Protein AF-A0A151UDQ1-F1 (afdb_monomer_lite)

Structure (mmCIF, N/CA/C/O backbone):
data_AF-A0A151UDQ1-F1
#
_entry.id   AF-A0A151UDQ1-F1
#
loop_
_atom_site.group_PDB
_atom_site.id
_atom_site.type_symbol
_atom_site.label_atom_id
_atom_site.label_alt_id
_atom_site.label_comp_id
_atom_site.label_asym_id
_atom_site.label_entity_id
_atom_site.label_seq_id
_atom_site.pdbx_PDB_ins_code
_atom_site.Cartn_x
_atom_site.Cartn_y
_atom_site.Cartn_z
_atom_site.occupancy
_atom_site.B_iso_or_equiv
_atom_site.auth_seq_id
_atom_site.auth_comp_id
_atom_site.auth_asym_id
_atom_site.auth_atom_id
_atom_site.pdbx_PDB_model_num
ATOM 1 N N . VAL A 1 1 ? 22.572 -5.143 -25.363 1.00 74.38 1 VAL A N 1
ATOM 2 C CA . VAL A 1 1 ? 22.215 -6.427 -24.697 1.00 74.38 1 VAL A CA 1
ATOM 3 C C . VAL A 1 1 ? 22.113 -6.304 -23.171 1.00 74.38 1 VAL A C 1
ATOM 5 O O . VAL A 1 1 ? 21.073 -6.657 -22.629 1.00 74.38 1 VAL A O 1
ATOM 8 N N . ASN A 1 2 ? 23.113 -5.751 -22.469 1.00 87.38 2 ASN A N 1
ATOM 9 C CA . ASN A 1 2 ? 23.091 -5.638 -20.994 1.00 87.38 2 ASN A CA 1
ATOM 10 C C . ASN A 1 2 ? 21.974 -4.738 -20.440 1.00 87.38 2 ASN A C 1
ATOM 12 O O . ASN A 1 2 ? 21.338 -5.092 -19.452 1.00 87.38 2 ASN A O 1
ATOM 16 N N . HIS A 1 3 ? 21.675 -3.622 -21.112 1.00 89.94 3 HIS A N 1
ATOM 17 C CA . HIS A 1 3 ? 20.556 -2.751 -20.739 1.00 89.94 3 HIS A CA 1
ATOM 18 C C . HIS A 1 3 ? 19.213 -3.495 -20.783 1.00 89.94 3 HIS A C 1
ATOM 20 O O . HIS A 1 3 ? 18.457 -3.485 -19.817 1.00 89.94 3 HIS A O 1
ATOM 26 N N . LEU A 1 4 ? 18.962 -4.225 -21.874 1.00 92.88 4 LEU A N 1
ATOM 27 C CA . LEU A 1 4 ? 17.745 -5.016 -22.046 1.00 92.88 4 LEU A CA 1
ATOM 28 C C . LEU A 1 4 ? 17.622 -6.117 -20.981 1.00 92.88 4 LEU A C 1
ATOM 30 O O . LEU A 1 4 ? 16.560 -6.272 -20.385 1.00 92.88 4 LEU A O 1
ATOM 34 N N . ARG A 1 5 ? 18.718 -6.834 -20.690 1.00 93.69 5 ARG A N 1
ATOM 35 C CA . ARG A 1 5 ? 18.758 -7.846 -19.621 1.00 93.69 5 ARG A CA 1
ATOM 36 C C . ARG A 1 5 ? 18.447 -7.255 -18.246 1.00 93.69 5 ARG A C 1
ATOM 38 O O . ARG A 1 5 ? 17.650 -7.831 -17.509 1.00 93.69 5 ARG A O 1
ATOM 45 N N . ASN A 1 6 ? 19.019 -6.098 -17.916 1.00 94.38 6 ASN A N 1
ATOM 46 C CA . ASN A 1 6 ? 18.762 -5.425 -16.642 1.00 94.38 6 ASN A CA 1
ATOM 47 C C . ASN A 1 6 ? 17.305 -4.967 -16.519 1.00 94.38 6 ASN A C 1
ATOM 49 O O . ASN A 1 6 ? 16.690 -5.161 -15.471 1.00 94.38 6 ASN A O 1
ATOM 53 N N . THR A 1 7 ? 16.731 -4.411 -17.586 1.00 95.75 7 THR A N 1
ATOM 54 C CA . THR A 1 7 ? 15.317 -4.015 -17.619 1.00 95.75 7 THR A CA 1
ATOM 55 C C . THR A 1 7 ? 14.394 -5.219 -17.450 1.00 95.75 7 THR A C 1
ATOM 57 O O . THR A 1 7 ? 13.468 -5.172 -16.641 1.00 95.75 7 THR A O 1
ATOM 60 N N . LEU A 1 8 ? 14.675 -6.329 -18.138 1.00 96.06 8 LEU A N 1
ATOM 61 C CA . LEU A 1 8 ? 13.870 -7.546 -18.046 1.00 96.06 8 LEU A CA 1
ATOM 62 C C . LEU A 1 8 ? 13.957 -8.206 -16.660 1.00 96.06 8 LEU A C 1
ATOM 64 O O . LEU A 1 8 ? 12.951 -8.704 -16.149 1.00 96.06 8 LEU A O 1
ATOM 68 N N . SER A 1 9 ? 15.136 -8.173 -16.035 1.00 95.00 9 SER A N 1
ATOM 69 C CA . SER A 1 9 ? 15.337 -8.656 -14.665 1.00 95.00 9 SER A CA 1
ATOM 70 C C . SER A 1 9 ? 14.525 -7.831 -13.661 1.00 95.00 9 SER A C 1
ATOM 72 O O . SER A 1 9 ? 13.719 -8.388 -12.916 1.00 95.00 9 SER A O 1
ATOM 74 N N . LYS A 1 10 ? 14.623 -6.494 -13.716 1.00 96.25 10 LYS A N 1
ATOM 75 C CA . LYS A 1 10 ? 13.826 -5.586 -12.870 1.00 96.25 10 LYS A CA 1
ATOM 76 C C . LYS A 1 10 ? 12.321 -5.780 -13.069 1.00 96.25 10 LYS A C 1
ATOM 78 O O . LYS A 1 10 ? 11.585 -5.857 -12.089 1.00 96.25 10 LYS A O 1
ATOM 83 N N . PHE A 1 11 ? 11.872 -5.911 -14.319 1.00 97.25 11 PHE A N 1
ATOM 84 C CA . PHE A 1 11 ? 10.472 -6.189 -14.641 1.00 97.25 11 PHE A CA 1
ATOM 85 C C . PHE A 1 11 ? 10.004 -7.520 -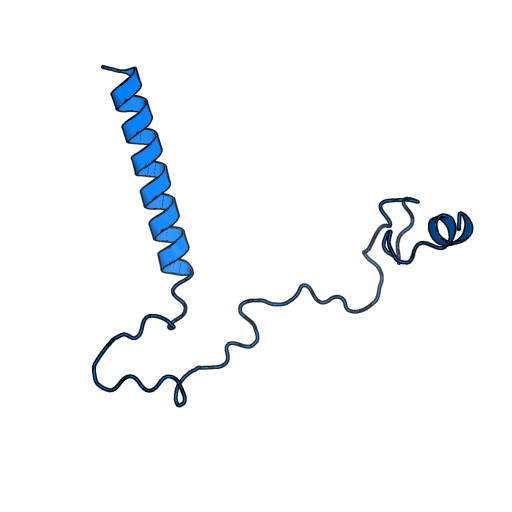14.042 1.00 97.25 11 PHE A C 1
ATOM 87 O O . PHE A 1 11 ? 8.928 -7.598 -13.457 1.00 97.25 11 PHE A O 1
ATOM 94 N N . THR A 1 12 ? 10.831 -8.561 -14.139 1.00 96.88 12 THR A N 1
ATOM 95 C CA . THR A 1 12 ? 10.519 -9.886 -13.594 1.00 96.88 12 THR A CA 1
ATOM 96 C C . THR A 1 12 ? 10.431 -9.883 -12.075 1.00 96.88 12 THR A C 1
ATOM 98 O O . THR A 1 12 ? 9.476 -10.425 -11.526 1.00 96.88 12 THR A O 1
ATOM 101 N N . ILE A 1 13 ? 11.359 -9.208 -11.399 1.00 96.44 13 ILE A N 1
ATOM 102 C CA . ILE A 1 13 ? 11.322 -9.041 -9.942 1.00 96.44 13 ILE A CA 1
ATOM 103 C C . ILE A 1 13 ? 10.064 -8.267 -9.524 1.00 96.44 13 ILE A C 1
ATOM 105 O O . ILE A 1 13 ? 9.355 -8.688 -8.613 1.00 96.44 13 ILE A O 1
ATOM 109 N N . GLY A 1 14 ? 9.742 -7.175 -10.225 1.00 96.94 14 GLY A N 1
ATOM 110 C CA . GLY A 1 14 ? 8.530 -6.393 -9.977 1.00 96.94 14 GLY A CA 1
ATOM 111 C C . GLY A 1 14 ? 7.250 -7.215 -10.147 1.00 96.94 14 GLY A C 1
ATOM 112 O O . GLY A 1 14 ? 6.377 -7.167 -9.283 1.00 96.94 14 GLY A O 1
ATOM 113 N N . ARG A 1 15 ? 7.166 -8.025 -11.209 1.00 95.62 15 ARG A N 1
ATOM 114 C CA . ARG A 1 15 ? 6.041 -8.940 -11.455 1.00 95.62 15 ARG A CA 1
ATOM 115 C C . ARG A 1 15 ? 5.878 -9.957 -10.329 1.00 95.62 15 ARG A C 1
ATOM 117 O O . ARG A 1 15 ? 4.766 -10.145 -9.857 1.00 95.62 15 ARG A O 1
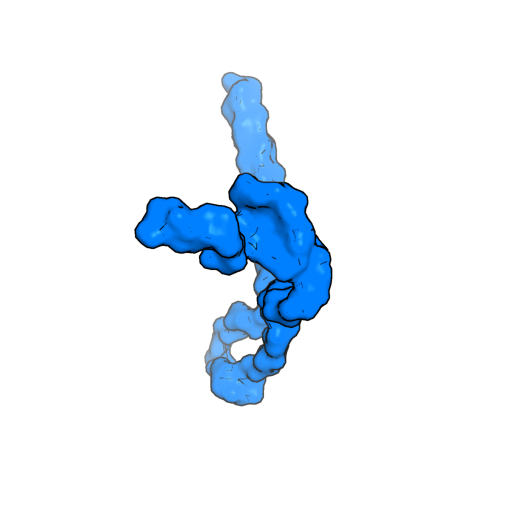ATOM 124 N N . ASN A 1 16 ? 6.970 -10.577 -9.885 1.00 93.88 16 ASN A N 1
ATOM 125 C CA . ASN A 1 16 ? 6.932 -11.574 -8.813 1.00 93.88 16 ASN A CA 1
ATOM 126 C C . ASN A 1 16 ? 6.475 -10.948 -7.488 1.00 93.88 16 ASN A C 1
ATOM 128 O O . ASN A 1 16 ? 5.654 -11.519 -6.777 1.00 93.88 16 ASN A O 1
ATOM 132 N N . ASN A 1 17 ? 6.952 -9.741 -7.175 1.00 93.00 17 ASN A N 1
ATOM 133 C CA . ASN A 1 17 ? 6.513 -9.011 -5.986 1.00 93.00 17 ASN A CA 1
ATOM 134 C C . ASN A 1 17 ? 5.025 -8.642 -6.057 1.00 93.00 17 ASN A C 1
ATOM 136 O O . ASN A 1 17 ? 4.316 -8.753 -5.056 1.00 93.00 17 ASN A O 1
ATOM 140 N N . LEU A 1 18 ? 4.553 -8.223 -7.235 1.00 88.69 18 LEU A N 1
ATOM 141 C CA . LEU A 1 18 ? 3.143 -7.932 -7.470 1.00 88.69 18 LEU A CA 1
ATOM 142 C C . LEU A 1 18 ? 2.284 -9.194 -7.315 1.00 88.69 18 LEU A C 1
ATOM 144 O O . LEU A 1 18 ? 1.261 -9.136 -6.644 1.00 88.69 18 LEU A O 1
ATOM 148 N N . ASP A 1 19 ? 2.715 -10.330 -7.862 1.00 86.00 19 ASP A N 1
ATOM 149 C CA . ASP A 1 19 ? 2.014 -11.613 -7.738 1.00 86.00 19 ASP A CA 1
ATOM 150 C C . ASP A 1 19 ? 1.888 -12.060 -6.272 1.00 86.00 19 ASP A C 1
ATOM 152 O O . ASP A 1 19 ? 0.800 -12.408 -5.819 1.00 86.00 19 ASP A O 1
ATOM 156 N N . ILE A 1 20 ? 2.956 -11.925 -5.478 1.00 84.69 20 ILE A N 1
ATOM 157 C CA . ILE A 1 20 ? 2.926 -12.205 -4.033 1.00 84.69 20 ILE A CA 1
ATOM 158 C C . ILE A 1 20 ? 1.961 -11.259 -3.300 1.00 84.69 20 ILE A C 1
ATOM 160 O O . ILE A 1 20 ? 1.226 -11.693 -2.410 1.00 84.69 20 ILE A O 1
ATOM 164 N N . LEU A 1 21 ? 1.953 -9.966 -3.642 1.00 83.25 21 LEU A N 1
ATOM 165 C CA . LEU A 1 21 ? 1.060 -8.977 -3.028 1.00 83.25 21 LEU A CA 1
ATOM 166 C C . LEU A 1 21 ? -0.410 -9.262 -3.365 1.00 83.25 21 LEU A C 1
ATOM 168 O O . LEU A 1 21 ? -1.252 -9.277 -2.467 1.00 83.25 21 LEU A O 1
ATOM 172 N N . LEU A 1 22 ? -0.706 -9.538 -4.636 1.00 79.81 22 LEU A N 1
ATOM 173 C CA . LEU A 1 22 ? -2.046 -9.880 -5.112 1.00 79.81 22 LEU A CA 1
ATOM 174 C C . LEU A 1 22 ? -2.509 -11.233 -4.559 1.00 79.81 22 LEU A C 1
ATOM 176 O O . LEU A 1 22 ? -3.650 -11.359 -4.122 1.00 79.81 22 LEU A O 1
ATOM 180 N N . GLY A 1 23 ? -1.619 -12.222 -4.479 1.00 76.38 23 GLY A N 1
ATOM 181 C CA . GLY A 1 23 ? -1.879 -13.513 -3.843 1.00 76.38 23 GLY A CA 1
ATOM 182 C C . GLY A 1 23 ? -2.245 -13.375 -2.363 1.00 76.38 23 GLY A C 1
ATOM 183 O O . GLY A 1 23 ? -3.167 -14.037 -1.896 1.00 76.38 23 GLY A O 1
ATOM 184 N N . LYS A 1 24 ? -1.602 -12.450 -1.635 1.00 70.81 24 LYS A N 1
ATOM 185 C CA . LYS A 1 24 ? -1.965 -12.106 -0.247 1.00 70.81 24 LYS A CA 1
ATOM 186 C C . LYS A 1 24 ? -3.279 -11.319 -0.143 1.00 70.81 24 LYS A C 1
ATOM 188 O O . LYS A 1 24 ? -3.966 -11.425 0.869 1.00 70.81 24 LYS A O 1
ATOM 193 N N . GLN A 1 25 ? -3.631 -10.539 -1.167 1.00 65.56 25 GLN A N 1
ATOM 194 C CA . GLN A 1 25 ? -4.886 -9.780 -1.251 1.00 65.56 25 GLN A CA 1
ATOM 195 C C . GLN A 1 25 ? -6.077 -10.594 -1.761 1.00 65.56 25 GLN A C 1
ATOM 197 O O . GLN A 1 25 ? -7.211 -10.144 -1.588 1.00 65.56 25 GLN A O 1
ATOM 202 N N . ARG A 1 26 ? -5.861 -11.789 -2.332 1.00 58.19 26 ARG A N 1
ATOM 203 C CA . ARG A 1 26 ? -6.911 -12.774 -2.639 1.00 58.19 26 ARG A CA 1
ATOM 204 C C . ARG A 1 26 ? -7.525 -13.322 -1.345 1.00 58.19 26 ARG A C 1
ATOM 206 O O . ARG A 1 26 ? -7.443 -14.496 -1.002 1.00 58.19 26 ARG A O 1
ATOM 213 N N . CYS A 1 27 ? -8.200 -12.445 -0.616 1.00 56.75 27 CYS A N 1
ATOM 214 C CA . CYS A 1 27 ? -9.096 -12.761 0.474 1.00 56.75 27 CYS A CA 1
ATOM 215 C C . CYS A 1 27 ? -10.383 -13.339 -0.134 1.00 56.75 27 CYS A C 1
ATOM 217 O O . CYS A 1 27 ? -11.359 -12.631 -0.305 1.00 56.75 27 CYS A O 1
ATOM 219 N N . GLY A 1 28 ? -10.379 -14.610 -0.546 1.00 55.25 28 GLY A N 1
ATOM 220 C CA . GLY A 1 28 ? -11.586 -15.429 -0.761 1.00 55.25 28 GLY A CA 1
ATOM 221 C C . GLY A 1 28 ? -12.663 -14.964 -1.764 1.00 55.25 28 GLY A C 1
ATOM 222 O O . GLY A 1 28 ? -13.704 -15.620 -1.826 1.00 55.25 28 GLY A O 1
ATOM 223 N N . PHE A 1 29 ? -12.454 -13.884 -2.525 1.00 52.66 29 PHE A N 1
ATOM 224 C CA . PHE A 1 29 ? -13.413 -13.377 -3.519 1.00 52.66 29 PHE A CA 1
ATOM 225 C C . PHE A 1 29 ? -13.277 -14.048 -4.895 1.00 52.66 29 PHE A C 1
ATOM 227 O O . PHE A 1 29 ? -14.245 -14.071 -5.648 1.00 52.66 29 PHE A O 1
ATOM 234 N N . ASP A 1 30 ? -12.139 -14.689 -5.184 1.00 52.44 30 ASP A N 1
ATOM 235 C CA . ASP A 1 30 ? -11.931 -15.490 -6.401 1.00 52.44 30 ASP A CA 1
ATOM 236 C C . ASP A 1 30 ? -12.410 -16.936 -6.201 1.00 52.44 30 ASP A C 1
ATOM 238 O O . ASP A 1 30 ? -11.650 -17.898 -6.300 1.00 52.44 30 ASP A O 1
ATOM 242 N N . LYS A 1 31 ? -13.694 -17.117 -5.894 1.00 60.53 31 LYS A N 1
ATOM 243 C CA . LYS A 1 31 ? -14.335 -18.424 -6.073 1.00 60.53 31 LYS A CA 1
ATOM 244 C C . LYS A 1 31 ? -15.115 -18.375 -7.378 1.00 60.53 31 LYS A C 1
ATOM 246 O O . LYS A 1 3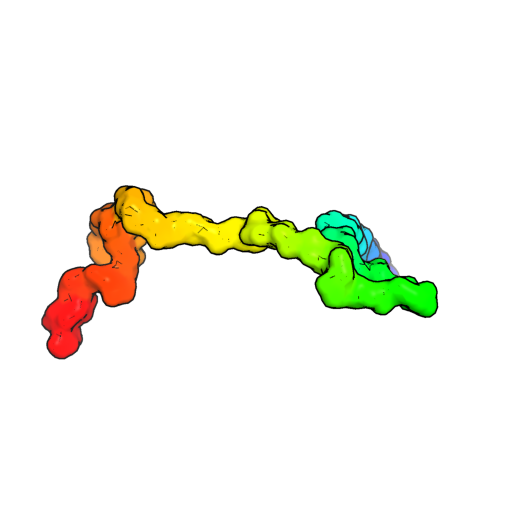1 ? -16.278 -18.004 -7.400 1.00 60.53 31 LYS A O 1
ATOM 251 N N . VAL A 1 32 ? -14.461 -18.733 -8.475 1.00 64.62 32 VAL A N 1
ATOM 252 C CA . VAL A 1 32 ? -15.124 -18.967 -9.762 1.00 64.62 32 VAL A CA 1
ATOM 253 C C . VAL A 1 32 ? -15.299 -20.474 -9.952 1.00 64.62 32 VAL A C 1
ATOM 255 O O . VAL A 1 32 ? -14.346 -21.236 -9.820 1.00 64.62 32 VAL A O 1
ATOM 258 N N . GLY A 1 33 ? -16.538 -20.913 -10.180 1.00 63.09 33 GLY A N 1
ATOM 259 C CA . GLY A 1 33 ? -16.898 -22.324 -10.336 1.00 63.09 33 GLY A CA 1
ATOM 260 C C . GLY A 1 33 ? -18.411 -22.548 -10.289 1.00 63.09 33 GLY A C 1
ATOM 261 O O . GLY A 1 33 ? -19.144 -21.783 -9.656 1.00 63.09 33 GLY A O 1
ATOM 262 N N . ILE A 1 34 ? -18.886 -23.597 -10.965 1.00 60.59 34 ILE A N 1
ATOM 263 C CA . ILE A 1 34 ? -20.303 -23.986 -10.981 1.00 60.59 34 ILE A CA 1
ATOM 264 C C . ILE A 1 34 ? -20.720 -24.348 -9.546 1.00 60.59 34 ILE A C 1
ATOM 266 O O . ILE A 1 34 ? -20.120 -25.218 -8.921 1.00 60.59 34 ILE A O 1
ATOM 270 N N . GLY A 1 35 ? -21.716 -23.637 -9.009 1.00 64.38 35 GLY A N 1
ATOM 271 C CA . GLY A 1 35 ? -22.173 -23.774 -7.619 1.00 64.38 35 GLY A CA 1
ATOM 272 C C . GLY A 1 35 ? -21.678 -22.688 -6.653 1.00 64.38 35 GLY A C 1
ATOM 273 O O . GLY A 1 35 ? -22.079 -22.689 -5.487 1.00 64.38 35 GLY A O 1
ATOM 274 N N . TYR A 1 36 ? -20.856 -21.727 -7.097 1.00 64.19 36 TYR A N 1
ATOM 275 C CA . TYR A 1 36 ? -20.507 -20.576 -6.261 1.00 64.19 36 TYR A CA 1
ATOM 276 C C . TYR A 1 36 ? -21.705 -19.634 -6.080 1.00 64.19 36 TYR A C 1
ATOM 278 O O . TYR A 1 36 ? -22.172 -19.006 -7.028 1.00 64.19 36 TYR A O 1
ATOM 286 N N . ASN A 1 37 ? -22.195 -19.517 -4.842 1.00 66.50 37 ASN A N 1
ATOM 287 C CA . ASN A 1 37 ? -23.242 -18.568 -4.474 1.00 66.50 37 ASN A CA 1
ATOM 288 C C . ASN A 1 37 ? -22.642 -17.392 -3.672 1.00 66.50 37 ASN A C 1
ATOM 290 O O . ASN A 1 37 ? -22.389 -17.547 -2.468 1.00 66.50 37 ASN A O 1
ATOM 294 N N . PRO A 1 38 ? -22.449 -16.212 -4.292 1.00 58.69 38 PRO A N 1
ATOM 295 C CA . PRO A 1 38 ? -21.845 -15.053 -3.635 1.00 58.69 38 PRO A CA 1
ATOM 296 C C . PRO A 1 38 ? -22.684 -14.512 -2.467 1.00 58.69 38 PRO A C 1
ATOM 298 O O . PRO A 1 38 ? -22.144 -13.852 -1.585 1.00 58.69 38 PRO A O 1
ATOM 301 N N . GLN A 1 39 ? -23.982 -14.819 -2.398 1.00 62.34 39 GLN A N 1
ATOM 302 C CA . GLN A 1 39 ? -24.871 -14.292 -1.360 1.00 62.34 39 GLN A CA 1
ATOM 303 C C . GLN A 1 39 ? -24.779 -15.064 -0.033 1.00 62.34 39 GLN A C 1
ATOM 305 O O . GLN A 1 39 ? -25.085 -14.506 1.016 1.00 62.34 39 GLN A O 1
ATOM 310 N N . LYS A 1 40 ? -24.346 -16.337 -0.048 1.00 58.19 40 LYS A N 1
ATOM 311 C CA . LYS A 1 40 ? -24.421 -17.227 1.132 1.00 58.19 40 LYS A CA 1
ATOM 312 C C . LYS A 1 40 ? -23.143 -17.308 1.973 1.00 58.19 40 LYS A C 1
ATOM 314 O O . LYS A 1 40 ? -23.203 -17.756 3.112 1.00 58.19 40 LYS A O 1
ATOM 319 N N . GLN A 1 41 ? -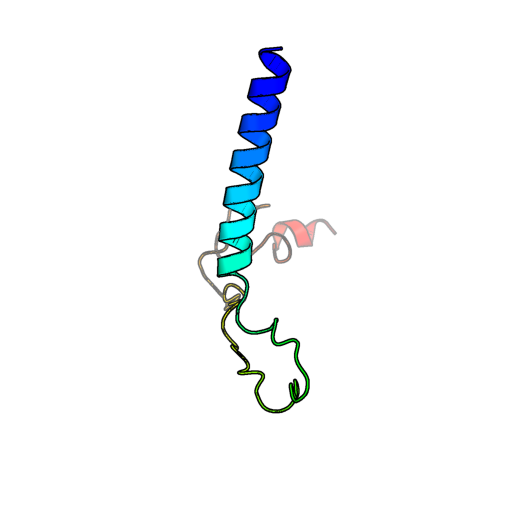21.987 -16.914 1.435 1.00 54.88 41 GLN A N 1
ATOM 320 C CA . GLN A 1 41 ? -20.677 -17.114 2.084 1.00 54.88 41 GLN A CA 1
ATOM 321 C C . GLN A 1 41 ? -19.723 -15.923 1.917 1.00 54.88 41 GLN A C 1
ATOM 323 O O . GLN A 1 41 ? -18.521 -16.065 2.153 1.00 54.88 41 GLN A O 1
ATOM 328 N N . GLN A 1 42 ? -20.223 -14.732 1.566 1.00 54.88 42 GLN A N 1
ATOM 329 C CA . GLN A 1 42 ? -19.474 -13.518 1.878 1.00 54.88 42 GLN A CA 1
ATOM 330 C C . GLN A 1 42 ? -19.409 -13.424 3.402 1.00 54.88 42 GLN A C 1
ATOM 332 O O . GLN A 1 42 ? -20.261 -12.815 4.049 1.00 54.88 42 GLN A O 1
ATOM 337 N N . LYS A 1 43 ? -18.389 -14.058 3.994 1.00 55.88 43 LYS A N 1
ATOM 338 C CA . LYS A 1 43 ? -17.888 -13.664 5.300 1.00 55.88 43 LYS A CA 1
ATOM 339 C C . LYS A 1 43 ? -17.627 -12.180 5.133 1.00 55.88 43 LYS A C 1
ATOM 341 O O . LYS A 1 43 ? -16.679 -11.794 4.456 1.00 55.88 43 LYS A O 1
ATOM 346 N N . LYS A 1 44 ? -18.539 -11.352 5.645 1.00 56.44 44 LYS A N 1
ATOM 347 C CA . LYS A 1 44 ? -18.330 -9.918 5.765 1.00 56.44 44 LYS A CA 1
ATOM 348 C C . LYS A 1 44 ? -17.137 -9.791 6.696 1.00 56.44 44 LYS A C 1
ATOM 350 O O . LYS A 1 44 ? -17.299 -9.712 7.910 1.00 56.44 44 LYS A O 1
ATOM 355 N N . PHE A 1 45 ? -15.933 -9.857 6.139 1.00 54.09 45 PHE A N 1
ATOM 35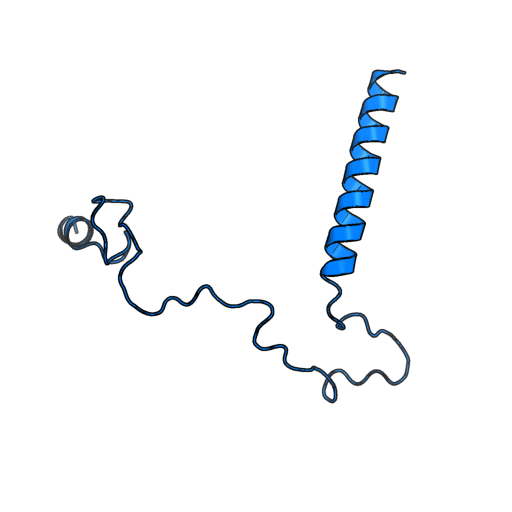6 C CA . PHE A 1 45 ? -14.720 -9.478 6.824 1.00 54.09 45 PHE A CA 1
ATOM 357 C C . PHE A 1 45 ? -14.844 -7.969 7.000 1.00 54.09 45 PHE A C 1
ATOM 359 O O . PHE A 1 45 ? -14.347 -7.189 6.197 1.00 54.09 45 PHE A O 1
ATOM 366 N N . LYS A 1 46 ? -15.583 -7.561 8.040 1.00 52.75 46 LYS A N 1
ATOM 367 C CA . LYS A 1 46 ? -15.846 -6.159 8.387 1.00 52.75 46 LYS A CA 1
ATOM 368 C C . LYS A 1 46 ? -14.550 -5.364 8.613 1.00 52.75 46 LYS A C 1
ATOM 370 O O . LYS A 1 46 ? -14.605 -4.147 8.696 1.00 52.75 46 LYS A O 1
ATOM 375 N N . ASN A 1 47 ? -13.404 -6.046 8.695 1.00 50.66 47 ASN A N 1
ATOM 376 C CA . ASN A 1 47 ? -12.167 -5.511 9.244 1.00 50.66 47 ASN A CA 1
ATOM 377 C C . ASN A 1 47 ? -10.950 -5.617 8.301 1.00 50.66 47 ASN A C 1
ATOM 379 O O . ASN A 1 47 ? -9.838 -5.424 8.775 1.00 50.66 47 ASN A O 1
ATOM 383 N N . PHE A 1 48 ? -11.094 -5.937 7.003 1.00 53.84 48 PHE A N 1
ATOM 384 C CA . PHE A 1 48 ? -9.914 -5.946 6.110 1.00 53.84 48 PHE A CA 1
ATOM 385 C C . PHE A 1 48 ? -9.447 -4.524 5.771 1.00 53.84 48 PHE A C 1
ATOM 387 O O . PHE A 1 48 ? -8.268 -4.202 5.872 1.00 53.84 48 PHE A O 1
ATOM 394 N N . PHE A 1 49 ? -10.396 -3.644 5.459 1.00 55.69 49 PHE A N 1
ATOM 395 C CA . PHE A 1 49 ? -10.189 -2.207 5.541 1.00 55.69 49 PHE A CA 1
ATOM 396 C C . PHE A 1 49 ? -10.716 -1.773 6.896 1.00 55.69 49 PHE A C 1
ATOM 398 O O . PHE A 1 49 ? -11.901 -1.496 7.030 1.00 55.69 49 PHE A O 1
ATOM 405 N N . VAL A 1 50 ? -9.861 -1.738 7.916 1.00 52.50 50 VAL A N 1
ATOM 406 C CA . VAL A 1 50 ? -10.141 -0.866 9.057 1.00 52.50 50 VAL A CA 1
ATOM 407 C C . VAL A 1 50 ? -10.047 0.549 8.485 1.00 52.50 50 VAL A C 1
ATOM 409 O O . VAL A 1 50 ? -8.942 0.959 8.115 1.00 52.50 50 VAL A O 1
ATOM 412 N N . PRO A 1 51 ? -11.145 1.318 8.348 1.00 52.34 51 PRO A N 1
ATOM 413 C CA . PRO A 1 51 ? -10.984 2.748 8.159 1.00 52.34 51 PRO A CA 1
ATOM 414 C C . PRO A 1 51 ? -10.234 3.185 9.408 1.00 52.34 51 PRO A C 1
ATOM 416 O O . PRO A 1 51 ? -10.721 2.914 10.509 1.00 52.34 51 PRO A O 1
ATOM 419 N N . ARG A 1 52 ? -9.027 3.751 9.261 1.00 52.31 52 ARG A N 1
ATOM 420 C CA . ARG A 1 52 ? -8.277 4.327 10.385 1.00 52.31 52 ARG A CA 1
ATOM 421 C C . ARG A 1 52 ? -9.297 5.068 11.226 1.00 52.31 52 ARG A C 1
ATOM 423 O O . ARG A 1 52 ? -9.886 6.006 10.700 1.00 52.31 52 ARG A O 1
ATOM 430 N N . GLN A 1 53 ? -9.579 4.571 12.431 1.00 51.53 53 GLN A N 1
ATOM 431 C CA . GLN A 1 53 ? -10.672 5.073 13.247 1.00 51.53 53 GLN A CA 1
ATOM 432 C C . GLN A 1 53 ? -10.491 6.584 13.346 1.00 51.53 53 GLN A C 1
ATOM 434 O O . GLN A 1 53 ? -9.597 7.077 14.028 1.00 51.53 53 GLN A O 1
ATOM 439 N N . VAL A 1 54 ? -11.316 7.328 12.608 1.00 54.28 54 VAL A N 1
ATOM 440 C CA . VAL A 1 54 ? -11.455 8.778 12.741 1.00 54.28 54 VAL A CA 1
ATOM 441 C C . VAL A 1 54 ? -12.369 9.007 13.945 1.00 54.28 54 VAL A C 1
ATOM 443 O O . VAL A 1 54 ? -13.339 9.751 13.899 1.00 54.28 54 VAL A O 1
ATOM 446 N N . THR A 1 55 ? -12.098 8.297 15.038 1.00 49.06 55 THR A N 1
ATOM 447 C CA . THR A 1 55 ? -12.625 8.617 16.350 1.00 49.06 55 THR A CA 1
ATOM 448 C C . THR A 1 55 ? -11.776 9.780 16.834 1.00 49.06 55 THR A C 1
ATOM 450 O O . THR A 1 55 ? -10.624 9.614 17.224 1.00 49.06 55 THR A O 1
ATOM 453 N N . SER A 1 56 ? -12.310 10.984 16.654 1.00 53.84 56 SER A N 1
ATOM 454 C CA . SER A 1 56 ? -12.268 12.039 17.667 1.00 53.84 56 SER A CA 1
ATOM 455 C C . SER A 1 56 ? -11.092 11.976 18.667 1.00 53.84 56 SER A C 1
ATOM 457 O O . SER A 1 56 ? -11.189 11.275 19.671 1.00 53.84 56 SER A O 1
ATOM 459 N N . SER A 1 57 ? -10.067 12.819 18.425 1.00 55.41 57 SER A N 1
ATOM 460 C CA . SER A 1 57 ? -9.025 13.332 19.361 1.00 55.41 57 SER A CA 1
ATOM 461 C C . SER A 1 57 ? -8.007 12.319 19.940 1.00 55.41 57 SER A C 1
ATOM 463 O O . SER A 1 57 ? -8.441 11.243 20.325 1.00 55.41 57 SER A O 1
ATOM 465 N N . PRO A 1 58 ? -6.667 12.581 20.039 1.00 52.88 58 PRO A N 1
ATOM 466 C CA . PRO A 1 58 ? -5.920 13.856 20.093 1.00 52.88 58 PRO A CA 1
ATOM 467 C C . PRO A 1 58 ? -4.689 13.958 19.141 1.00 52.88 58 PRO A C 1
ATOM 469 O O . PRO A 1 58 ? -3.909 14.906 19.231 1.00 52.88 58 PRO A O 1
ATOM 472 N N . LEU A 1 59 ? -4.481 13.003 18.223 1.00 60.53 59 LEU A N 1
ATOM 473 C CA . LEU A 1 59 ? -3.231 12.890 17.440 1.00 60.53 59 LEU A CA 1
ATOM 474 C C . LEU A 1 59 ? -3.187 13.693 16.132 1.00 60.53 59 LEU A C 1
ATOM 476 O O . LEU A 1 59 ? -2.155 13.728 15.464 1.00 60.53 59 LEU A O 1
ATOM 480 N N . THR A 1 60 ? -4.300 14.294 15.721 1.00 69.94 60 THR A N 1
ATOM 481 C CA . THR A 1 60 ? -4.362 14.993 14.434 1.00 69.94 60 THR A CA 1
ATOM 482 C C . THR A 1 60 ? -3.782 16.390 14.596 1.00 69.94 60 THR A C 1
ATOM 484 O O . THR A 1 60 ? -4.396 17.250 15.224 1.00 69.94 60 THR A O 1
ATOM 487 N N . THR A 1 61 ? -2.574 16.591 14.076 1.00 82.69 61 THR A N 1
ATOM 488 C CA . THR A 1 61 ? -1.966 17.912 13.911 1.00 82.69 61 THR A CA 1
ATOM 489 C C . THR A 1 61 ? -2.531 18.562 12.657 1.00 82.69 61 THR A C 1
ATOM 491 O O . THR A 1 61 ? -2.565 17.955 11.587 1.00 82.69 61 THR A O 1
ATOM 494 N N . CYS A 1 62 ? -2.974 19.805 12.776 1.00 88.12 62 CYS A N 1
ATOM 495 C CA . CYS A 1 62 ? -3.436 20.589 11.647 1.00 88.12 62 CYS A CA 1
ATOM 496 C C . CYS A 1 62 ? -2.253 20.962 10.744 1.00 88.12 62 CYS A C 1
ATOM 498 O O . CYS A 1 62 ? -1.302 21.582 11.214 1.00 88.12 62 CYS A O 1
ATOM 500 N N . PHE A 1 63 ? -2.317 20.651 9.445 1.00 85.62 63 PHE A N 1
ATOM 501 C CA . PHE A 1 63 ? -1.251 21.011 8.497 1.00 85.62 63 PHE A CA 1
ATOM 502 C C . PHE A 1 63 ? -1.178 22.517 8.219 1.00 85.62 63 PHE A C 1
ATOM 504 O O . PHE A 1 63 ? -0.156 22.996 7.748 1.00 85.62 63 PHE A O 1
ATOM 511 N N . TYR A 1 64 ? -2.254 23.261 8.496 1.00 85.94 64 TYR A N 1
ATOM 512 C CA . TYR A 1 64 ? -2.300 24.706 8.278 1.00 85.94 64 TYR A CA 1
ATOM 513 C C . TYR A 1 64 ? -1.698 25.499 9.449 1.00 85.94 64 TYR A C 1
ATOM 515 O O . TYR A 1 64 ? -0.912 26.410 9.227 1.00 85.94 64 TYR A O 1
ATOM 523 N N . CYS A 1 65 ? -2.041 25.159 10.698 1.00 89.56 65 CYS A N 1
ATOM 524 C CA . CYS A 1 65 ? -1.600 25.920 11.877 1.00 89.56 65 CYS A CA 1
ATOM 525 C C . CYS A 1 65 ? -0.655 25.169 12.824 1.00 89.56 65 CYS A C 1
ATOM 527 O O . CYS A 1 65 ? -0.280 25.708 13.863 1.00 89.56 65 CYS A O 1
ATOM 529 N N . GLY A 1 66 ? -0.327 23.908 12.535 1.00 84.69 66 GLY A N 1
ATOM 530 C CA . GLY A 1 66 ? 0.584 23.089 13.340 1.00 84.69 66 GLY A CA 1
ATOM 531 C C . GLY A 1 66 ? 0.055 22.674 14.719 1.00 84.69 66 GLY A C 1
ATOM 532 O O . GLY A 1 66 ? 0.759 21.988 15.458 1.00 84.69 66 GLY A O 1
ATOM 533 N N . LYS A 1 67 ? -1.174 23.054 15.099 1.00 85.75 67 LYS A N 1
ATOM 534 C CA . LYS A 1 67 ? -1.763 22.692 16.399 1.00 85.75 67 LYS A CA 1
ATOM 535 C C . LYS A 1 67 ? -2.414 21.311 16.358 1.00 85.75 67 LYS A C 1
ATOM 537 O O . LYS A 1 67 ? -3.065 20.944 15.38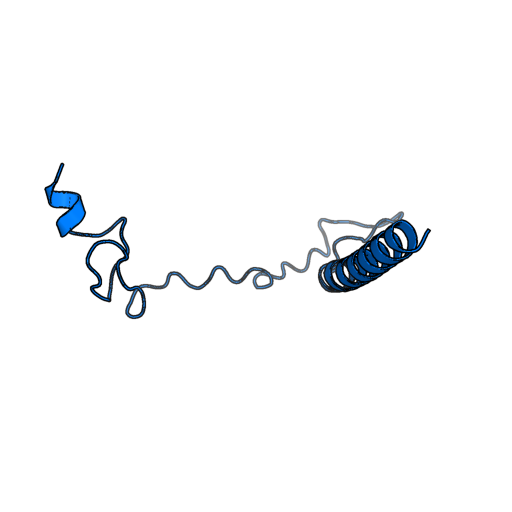2 1.00 85.75 67 LYS A O 1
ATOM 542 N N . LYS A 1 68 ? -2.259 20.560 17.449 1.00 85.19 68 LYS A N 1
ATOM 543 C CA . LYS A 1 68 ? -2.882 19.243 17.649 1.00 85.19 68 LYS A CA 1
ATOM 544 C C . LYS A 1 68 ? -4.378 19.376 17.961 1.00 85.19 68 LYS A C 1
ATOM 546 O O . LYS A 1 68 ? -4.846 20.435 18.371 1.00 85.19 68 LYS A O 1
ATOM 551 N N . GLY A 1 69 ? -5.119 18.289 17.768 1.00 82.94 69 GLY A N 1
ATOM 552 C CA . GLY A 1 69 ? -6.539 18.174 18.111 1.00 82.94 69 GLY A CA 1
ATOM 553 C C . GLY A 1 69 ? -7.522 18.460 16.971 1.00 82.94 69 GLY A C 1
ATOM 554 O O . GLY A 1 69 ? -8.712 18.228 17.152 1.00 82.94 69 GLY A O 1
ATOM 555 N N . HIS A 1 70 ? -7.064 18.908 15.796 1.00 85.56 70 HIS A N 1
ATOM 556 C CA . HIS A 1 70 ? -7.931 19.198 14.646 1.00 85.56 70 HIS A CA 1
ATOM 557 C C . HIS A 1 70 ? -7.177 19.078 13.308 1.00 85.56 70 HIS A C 1
ATOM 559 O O . HIS A 1 70 ? -5.950 19.071 13.286 1.00 85.56 70 HIS A O 1
ATOM 565 N N . ASN A 1 71 ? -7.893 18.981 12.181 1.00 84.50 71 ASN A N 1
ATOM 566 C CA . ASN A 1 71 ? -7.294 18.935 10.838 1.00 84.50 71 ASN A CA 1
ATOM 567 C C . ASN A 1 71 ? -7.461 20.272 10.088 1.00 84.50 71 ASN A C 1
ATOM 569 O O . ASN A 1 71 ? -8.158 21.176 10.546 1.00 84.50 71 ASN A O 1
ATOM 573 N N . SER A 1 72 ? -6.844 20.398 8.910 1.00 83.81 72 SER A N 1
ATOM 574 C CA . SER A 1 72 ? -6.879 21.633 8.107 1.00 83.81 72 SER A CA 1
ATOM 575 C C . SER A 1 72 ? -8.271 22.035 7.613 1.00 83.81 72 SER A C 1
ATOM 577 O O . SER A 1 72 ? -8.475 23.201 7.279 1.00 83.81 72 SER A O 1
ATOM 579 N N . SER A 1 73 ? -9.223 21.104 7.543 1.00 82.19 73 SER A N 1
ATOM 580 C CA . SER A 1 73 ? -10.609 21.386 7.144 1.00 82.19 73 SER A CA 1
ATOM 581 C C . SER A 1 73 ? -11.425 21.970 8.298 1.00 82.19 73 SER A C 1
ATOM 583 O O . SER A 1 73 ? -12.349 22.744 8.074 1.00 82.19 73 SER A O 1
ATOM 585 N N . THR A 1 74 ? -11.062 21.647 9.540 1.00 81.31 74 THR A N 1
ATOM 586 C CA . THR A 1 74 ? -11.719 22.138 10.761 1.00 81.31 74 THR A CA 1
ATOM 587 C C . THR A 1 74 ? -10.910 23.232 11.465 1.00 81.31 74 THR A C 1
ATOM 589 O O . THR A 1 74 ? -11.139 23.515 12.639 1.00 81.31 74 THR A O 1
ATOM 592 N N . CYS A 1 75 ? -9.923 23.826 10.789 1.00 86.56 75 CYS A N 1
ATOM 593 C CA . CYS A 1 75 ? -9.058 24.838 11.381 1.00 86.56 75 CYS A CA 1
ATOM 594 C C . CYS A 1 75 ? -9.780 26.181 11.507 1.00 86.56 75 CYS A C 1
ATOM 596 O O . CYS A 1 75 ? -10.163 26.776 10.501 1.00 86.56 75 CYS A O 1
ATOM 598 N N . TYR A 1 76 ? -9.905 26.682 12.739 1.00 83.19 76 TYR A N 1
ATOM 599 C CA . TYR A 1 76 ? -10.517 27.984 13.011 1.00 83.19 76 TYR A CA 1
ATOM 600 C C . TYR A 1 76 ? -9.786 29.117 12.284 1.00 83.19 76 TYR A C 1
ATOM 602 O O . TYR A 1 76 ? -10.431 29.933 11.644 1.00 83.19 76 TYR A O 1
ATOM 610 N N . ILE A 1 77 ? -8.447 29.124 12.284 1.00 82.06 77 ILE A N 1
ATOM 611 C CA . ILE A 1 77 ? -7.660 30.175 11.616 1.00 82.06 77 ILE A CA 1
ATOM 612 C C . ILE A 1 77 ? -7.985 30.214 10.117 1.00 82.06 77 ILE A C 1
ATOM 614 O O . ILE A 1 77 ? -8.268 31.279 9.591 1.00 82.06 77 ILE A O 1
ATOM 618 N N . ARG A 1 78 ? -8.049 29.056 9.445 1.00 79.44 78 ARG A N 1
ATOM 619 C CA . ARG A 1 78 ? -8.429 28.981 8.024 1.00 79.44 78 ARG A CA 1
ATOM 620 C C . ARG A 1 78 ? -9.877 29.417 7.779 1.00 79.44 78 ARG A C 1
ATOM 622 O O . ARG A 1 78 ? -10.153 30.041 6.764 1.00 79.44 78 ARG A O 1
ATOM 629 N N . LYS A 1 79 ? -10.793 29.092 8.696 1.00 69.38 79 LYS A N 1
ATOM 630 C CA . LYS A 1 79 ? -12.211 29.474 8.606 1.00 69.38 79 LYS A CA 1
ATOM 631 C C . LYS A 1 79 ? -12.457 30.982 8.726 1.00 69.38 79 LYS A C 1
ATOM 633 O O . LYS A 1 79 ? -13.484 31.428 8.244 1.00 69.38 79 LYS A O 1
ATOM 638 N N . ASN A 1 80 ? -11.555 31.738 9.358 1.00 64.06 80 ASN A N 1
ATOM 639 C CA . ASN A 1 80 ? -11.699 33.190 9.543 1.00 64.06 80 ASN A CA 1
ATOM 640 C C . ASN A 1 80 ? -11.173 34.026 8.360 1.00 64.06 80 ASN A C 1
ATOM 642 O O . ASN A 1 80 ? -11.254 35.246 8.409 1.00 64.06 80 ASN A O 1
ATOM 646 N N . PHE A 1 81 ? -10.636 33.397 7.311 1.00 59.50 81 PHE A N 1
ATOM 647 C CA . PHE A 1 81 ? -10.218 34.076 6.075 1.00 59.50 81 PHE A CA 1
ATOM 648 C C . PHE A 1 81 ? -11.267 33.974 4.958 1.00 59.50 81 PHE A C 1
ATOM 650 O O . PHE A 1 81 ? -10.914 34.059 3.783 1.00 59.50 81 PHE A O 1
ATOM 657 N N . ASN A 1 82 ? -12.532 33.741 5.313 1.00 51.34 82 ASN A N 1
ATOM 658 C CA . ASN A 1 82 ? -13.631 33.630 4.363 1.00 51.34 82 ASN A CA 1
ATOM 659 C C . ASN A 1 82 ? -14.763 34.581 4.727 1.00 51.34 82 ASN A C 1
ATOM 661 O O . ASN A 1 82 ? -15.125 34.601 5.925 1.00 51.34 82 ASN A O 1
#

pLDDT: mean 72.88, std 16.13, range [49.06, 97.25]

Secondary structure (DSSP, 8-state):
-HHHHHHHHHHHHHHHHHHHHHHHH--S----STT--TTT-----TTSS------SSSS-B-TTT--BT--TTS-HHHHTT-

InterPro domains:
  IPR001878 Zinc finger, CCHC-type [PS50158] (62-75)

Sequence (82 aa):
VNHLRNTLSKFTIGRNNLDILLGKQRCGFDKVGIGYNPQKQQKKFKNFFVPRQVTSSPLTTCFYCGKKGHNSSTCYIRKNFN

Radius of gyration: 23.38 Å; chains: 1; bounding box: 48×58×45 Å

Organism: Cajanus cajan (NCBI:txid3821)

Foldseek 3Di:
DVVVVVVVVVVVVVVVVVVVVVVVVPPPPPPDDDPDDPVPPPPPPVVPPPPPPPPFDFAEQAPVPRDTRDYVVPDPVNVVVD